Protein AF-A0A1I0XV93-F1 (afdb_monomer)

Radius of gyration: 20.62 Å; Cα contacts (8 Å, |Δi|>4): 112; chains: 1; bounding box: 61×60×38 Å

Solvent-accessible surface area (backbone atoms only — not comparable to full-atom values): 7405 Å² total; per-residue (Å²): 143,82,90,80,79,85,79,75,84,80,80,72,78,74,79,74,72,89,71,72,69,82,85,83,64,80,90,75,64,80,87,65,66,57,64,50,52,52,38,41,78,72,59,30,50,71,51,75,46,80,39,89,100,64,45,43,33,40,37,33,32,45,86,96,41,75,35,22,33,41,52,59,53,92,91,58,48,74,66,57,47,49,53,52,47,43,53,31,43,52,48,16,69,75,70,71,49,68,39,54,68,74,75,64,71,79,77,69,82,77,77,82,81,126

Foldseek 3Di:
DDDDDDDDPPPPPPPPPVPPDPPPPPPDQPPDCVLVVVCVVVQKDKDWDQDPPQGIWIWIDHDPDTQEIDGADVPRDPRNVSVVVSVSNVCCVVPVHRHYPPPPDPPPPPPPDD

Mean predicted aligned error: 14.19 Å

Nearest PDB structures (foldseek):
  2na4-assembly1_A  TM=6.474E-01  e=7.685E-01  Escherichia coli K-12
  8iym-assembly1_A  TM=3.282E-01  e=8.743E+00  Helicobacter pylori 26695
  8t9d-assembly1_V  TM=3.586E-01  e=9.337E+00  Homo sapiens

Sequence (114 aa):
MVRRRKTSPITATRPDIRHLTVNAFTAGVPTTLLGMAAFIDGGGGFSVAPVPSYGVIATAHIKDSTIAMLKQKSGETLLELLDRLEHAIIEAIATGYVVDDVNVTTTSQSTVSK

Secondary structure (DSSP, 8-state):
---PPPPP--------GGG--GGGSTTS--S-THHHHHHHHTTEEEEEEEETTTEEEEEEEETTEEEEEEEPPTT--HHHHHHHHHHHHHHHHHH---EESSS-----------

Structure (mmCIF, N/CA/C/O backbone):
data_AF-A0A1I0XV93-F1
#
_entry.id   AF-A0A1I0XV93-F1
#
loop_
_atom_site.group_PDB
_atom_site.id
_atom_site.type_symbol
_atom_site.label_atom_id
_atom_site.label_alt_id
_atom_site.label_comp_id
_atom_site.label_asym_id
_atom_site.label_entity_id
_atom_site.label_seq_id
_atom_site.pdbx_PDB_ins_code
_atom_site.Cartn_x
_atom_site.Cartn_y
_atom_site.Cartn_z
_atom_site.occupancy
_atom_site.B_iso_or_equiv
_atom_site.auth_seq_id
_atom_site.auth_comp_id
_atom_site.auth_asym_id
_atom_site.auth_atom_id
_atom_site.pdbx_PDB_model_num
ATOM 1 N N . MET A 1 1 ? -26.835 -44.137 -15.343 1.00 42.88 1 MET A N 1
ATOM 2 C CA . MET A 1 1 ? -27.656 -43.572 -14.248 1.00 42.88 1 MET A CA 1
ATOM 3 C C . MET A 1 1 ? -26.819 -42.505 -13.539 1.00 42.88 1 MET A C 1
ATOM 5 O O . MET A 1 1 ? -25.893 -42.856 -12.827 1.00 42.88 1 MET A O 1
ATOM 9 N N . VAL A 1 2 ? -27.039 -41.216 -13.829 1.00 47.28 2 VAL A N 1
ATOM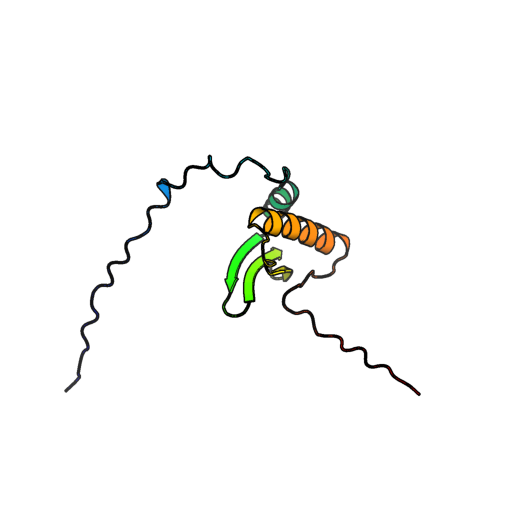 10 C CA . VAL A 1 2 ? -26.184 -40.093 -13.377 1.00 47.28 2 VAL A CA 1
ATOM 11 C C . VAL A 1 2 ? -27.047 -39.100 -12.598 1.00 47.28 2 VAL A C 1
ATOM 13 O O . VAL A 1 2 ? -28.004 -38.550 -13.139 1.00 47.28 2 VAL A O 1
ATOM 16 N N . ARG A 1 3 ? -26.740 -38.889 -11.313 1.00 47.00 3 ARG A N 1
ATOM 17 C CA . ARG A 1 3 ? -27.474 -37.970 -10.428 1.00 47.00 3 ARG A CA 1
ATOM 18 C C . ARG A 1 3 ? -26.995 -36.529 -10.655 1.00 47.00 3 ARG A C 1
ATOM 20 O O . ARG A 1 3 ? -25.968 -36.130 -10.116 1.00 47.00 3 ARG A O 1
ATOM 27 N N . ARG A 1 4 ? -27.741 -35.741 -11.437 1.00 52.75 4 ARG A N 1
ATOM 28 C CA . ARG A 1 4 ? -27.549 -34.283 -11.560 1.00 52.75 4 ARG A CA 1
ATOM 29 C C . ARG A 1 4 ? -28.178 -33.579 -10.350 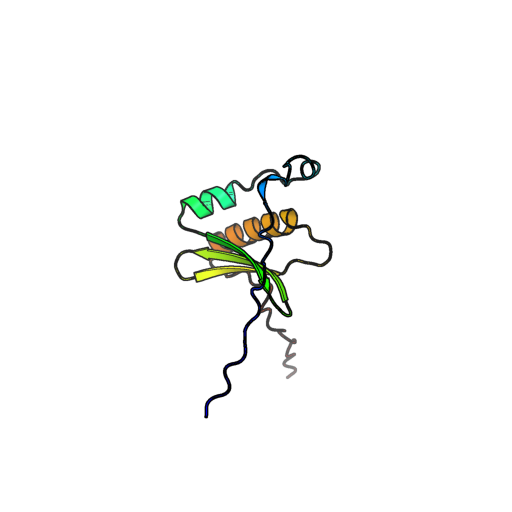1.00 52.75 4 ARG A C 1
ATOM 31 O O . ARG A 1 4 ? -29.384 -33.683 -10.143 1.00 52.75 4 ARG A O 1
ATOM 38 N N . ARG A 1 5 ? -27.374 -32.872 -9.549 1.00 54.09 5 ARG A N 1
ATOM 39 C CA . ARG A 1 5 ? -27.875 -31.954 -8.509 1.00 54.09 5 ARG A CA 1
ATOM 40 C C . ARG A 1 5 ? -28.324 -30.652 -9.181 1.00 54.09 5 ARG A C 1
ATOM 42 O O . ARG A 1 5 ? -27.587 -30.109 -9.997 1.00 54.09 5 ARG A O 1
ATOM 49 N N . LYS A 1 6 ? -29.526 -30.169 -8.850 1.00 40.38 6 LYS A N 1
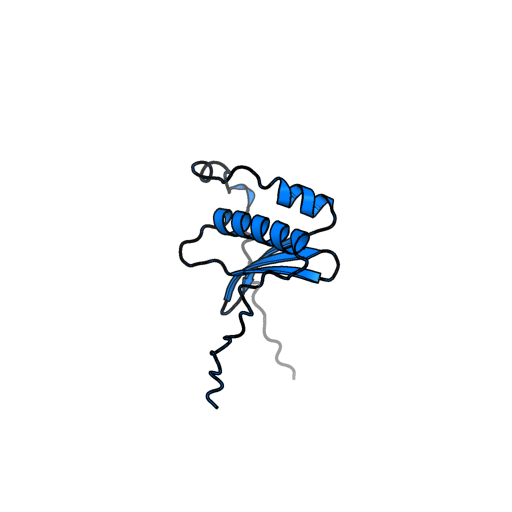ATOM 50 C CA . LYS A 1 6 ? -30.011 -28.834 -9.230 1.00 40.38 6 LYS A CA 1
ATOM 51 C C . LYS A 1 6 ? -29.274 -27.797 -8.380 1.00 40.38 6 LYS A C 1
ATOM 53 O O . LYS A 1 6 ? -29.420 -27.808 -7.162 1.00 40.38 6 LYS A O 1
ATOM 58 N N . THR A 1 7 ? -28.487 -26.931 -9.002 1.00 45.69 7 THR A N 1
ATOM 59 C CA . THR A 1 7 ? -27.989 -25.707 -8.372 1.00 45.69 7 THR A CA 1
ATOM 60 C C . THR A 1 7 ? -29.096 -24.660 -8.418 1.00 45.69 7 THR A C 1
ATOM 62 O O . THR A 1 7 ? -29.584 -24.300 -9.488 1.00 45.69 7 THR A O 1
ATOM 65 N N . SER A 1 8 ? -29.540 -24.213 -7.246 1.00 49.47 8 SER A N 1
ATOM 66 C CA . SER A 1 8 ? -30.439 -23.068 -7.105 1.00 49.47 8 SER A CA 1
ATOM 67 C C . SER A 1 8 ? -29.769 -21.818 -7.690 1.00 49.47 8 SER A C 1
ATOM 69 O O . SER A 1 8 ? -28.559 -21.657 -7.508 1.00 49.47 8 SER A O 1
ATOM 71 N N . PRO A 1 9 ? -30.506 -20.914 -8.357 1.00 45.94 9 PRO A N 1
ATOM 72 C CA . PRO A 1 9 ? -29.948 -19.631 -8.745 1.00 45.94 9 PRO A CA 1
ATOM 73 C C . PRO A 1 9 ? -29.707 -18.824 -7.466 1.00 45.94 9 PRO A C 1
ATOM 75 O O . PRO A 1 9 ? -30.647 -18.426 -6.781 1.00 45.94 9 PRO A O 1
ATOM 78 N N . ILE A 1 10 ? -28.438 -18.623 -7.113 1.00 52.47 10 ILE A N 1
ATOM 79 C CA . ILE A 1 10 ? -28.058 -17.602 -6.142 1.00 52.47 10 ILE A CA 1
ATOM 80 C C . ILE A 1 10 ? -28.340 -16.271 -6.836 1.00 52.47 10 ILE A C 1
ATOM 82 O O . ILE A 1 10 ? -27.568 -15.822 -7.682 1.00 52.47 10 ILE A O 1
ATOM 86 N N . THR A 1 11 ? -29.479 -15.666 -6.511 1.00 45.94 11 THR A N 1
ATOM 87 C CA . THR A 1 11 ? -29.732 -14.247 -6.751 1.00 45.94 11 THR A CA 1
ATOM 88 C C . THR A 1 11 ? -28.704 -13.474 -5.932 1.00 45.94 11 THR A C 1
ATOM 90 O O . THR A 1 11 ? -28.921 -13.159 -4.766 1.00 45.94 11 THR A O 1
ATOM 93 N N . ALA A 1 12 ? -27.535 -13.230 -6.519 1.00 52.12 12 ALA A N 1
ATOM 94 C CA . ALA A 1 12 ? -26.585 -12.274 -5.990 1.00 52.12 12 ALA A CA 1
ATOM 95 C C . AL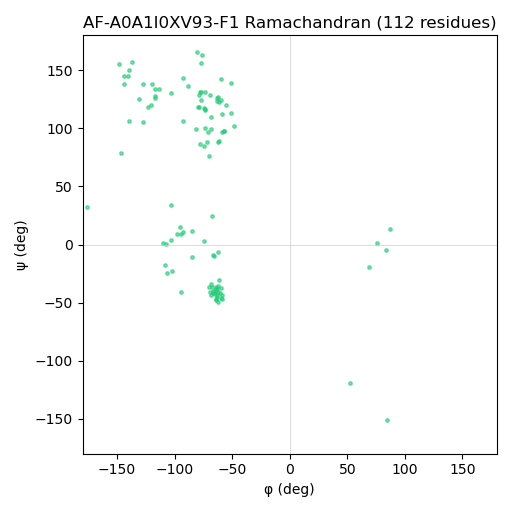A A 1 12 ? -27.185 -10.888 -6.231 1.00 52.12 12 ALA A C 1
ATOM 97 O O . ALA A 1 12 ? -27.102 -10.342 -7.331 1.00 52.12 12 ALA A O 1
ATOM 98 N N . THR A 1 13 ? -27.847 -10.342 -5.213 1.00 45.31 13 THR A N 1
ATOM 99 C CA . THR A 1 13 ? -28.201 -8.926 -5.154 1.00 45.31 13 THR A CA 1
ATOM 100 C C . THR A 1 13 ? -26.900 -8.141 -5.271 1.00 45.31 13 THR A C 1
ATOM 102 O O . THR A 1 13 ? -26.148 -8.029 -4.308 1.00 45.31 13 THR A O 1
ATOM 105 N N . ARG A 1 14 ? -26.585 -7.675 -6.482 1.00 47.94 14 ARG A N 1
ATOM 106 C CA . ARG A 1 14 ? -25.456 -6.787 -6.757 1.00 47.94 14 ARG A CA 1
ATOM 107 C C . ARG A 1 14 ? -25.680 -5.526 -5.916 1.00 47.94 14 ARG A C 1
ATOM 109 O O . ARG A 1 14 ? -26.659 -4.833 -6.190 1.00 47.94 14 ARG A O 1
ATOM 116 N N . PRO A 1 15 ? -24.860 -5.232 -4.891 1.00 54.94 15 PRO A N 1
ATOM 117 C CA . PRO A 1 15 ? -25.023 -3.993 -4.148 1.00 54.94 15 PRO A CA 1
ATOM 118 C C . PRO A 1 15 ? -24.806 -2.832 -5.122 1.00 54.94 15 PRO A C 1
ATOM 120 O O . PRO A 1 15 ? -23.785 -2.763 -5.809 1.00 54.94 15 PRO A O 1
ATOM 123 N N . ASP A 1 16 ? -25.814 -1.972 -5.240 1.00 51.28 16 ASP A N 1
ATOM 124 C CA . ASP A 1 16 ? -25.750 -0.767 -6.054 1.00 51.28 16 ASP A CA 1
ATOM 125 C C . ASP A 1 16 ? -24.869 0.260 -5.329 1.00 51.28 16 ASP A C 1
ATOM 127 O O . ASP A 1 16 ? -25.278 0.904 -4.365 1.00 51.28 16 ASP A O 1
ATOM 131 N N . ILE A 1 17 ? -23.615 0.367 -5.772 1.00 60.03 17 ILE A N 1
ATOM 132 C CA . ILE A 1 17 ? -22.571 1.231 -5.191 1.00 60.03 17 ILE A CA 1
ATOM 133 C C . ILE A 1 17 ? -22.915 2.727 -5.381 1.00 60.03 17 ILE A C 1
ATOM 135 O O . ILE A 1 17 ? -22.293 3.597 -4.777 1.00 60.03 17 ILE A O 1
ATOM 139 N N . ARG A 1 18 ? -23.948 3.058 -6.170 1.00 53.28 18 ARG A N 1
ATOM 140 C CA . ARG A 1 18 ? -24.333 4.440 -6.510 1.00 53.28 18 ARG A CA 1
ATOM 141 C C . ARG A 1 18 ? -24.841 5.282 -5.333 1.00 53.28 18 ARG A C 1
ATOM 143 O O . ARG A 1 18 ? -24.984 6.488 -5.496 1.00 53.28 18 ARG A O 1
ATOM 150 N N . HIS A 1 19 ? -25.087 4.683 -4.167 1.00 49.75 19 HIS A N 1
ATOM 151 C CA . HIS A 1 19 ? -25.600 5.377 -2.979 1.00 49.75 19 HIS A CA 1
ATOM 152 C C . HIS A 1 19 ? -24.560 5.677 -1.886 1.00 49.75 19 HIS A C 1
ATOM 154 O O . HIS A 1 19 ? -24.924 6.237 -0.852 1.00 49.75 19 HIS A O 1
ATOM 160 N N . LEU A 1 20 ? -23.275 5.369 -2.094 1.00 46.06 20 LEU A N 1
ATOM 161 C CA . LEU A 1 20 ? -22.214 5.813 -1.183 1.00 46.06 20 LEU A CA 1
ATOM 162 C C . LEU A 1 20 ? -21.958 7.309 -1.404 1.00 46.06 20 LEU A C 1
ATOM 164 O O . LEU A 1 20 ? -21.110 7.717 -2.193 1.00 46.06 20 LEU A O 1
ATOM 168 N N . THR A 1 21 ? -22.747 8.147 -0.736 1.00 41.34 21 THR A N 1
ATOM 169 C CA . THR A 1 21 ? -22.553 9.596 -0.726 1.00 41.34 21 THR A CA 1
ATOM 170 C C . THR A 1 21 ? -21.206 9.931 -0.088 1.00 41.34 21 THR A C 1
ATOM 172 O O . THR A 1 21 ? -20.945 9.544 1.049 1.00 41.34 21 THR A O 1
ATOM 175 N N . VAL A 1 22 ? -20.385 10.703 -0.800 1.00 51.53 22 VAL A N 1
ATOM 176 C CA . VAL A 1 22 ? -19.000 11.096 -0.458 1.00 51.53 22 VAL A CA 1
ATOM 177 C C . VAL A 1 22 ? -18.891 11.929 0.841 1.00 51.53 22 VAL A C 1
ATOM 179 O O . VAL A 1 22 ? -17.802 12.176 1.348 1.00 51.53 22 VAL A O 1
ATOM 182 N N . ASN A 1 23 ? -20.012 12.326 1.448 1.00 46.03 23 ASN A N 1
ATOM 183 C CA . ASN A 1 23 ? -20.058 13.426 2.416 1.00 46.03 23 ASN A CA 1
ATOM 184 C C . ASN A 1 23 ? -19.965 13.035 3.905 1.00 46.03 23 ASN A C 1
ATOM 186 O O . ASN A 1 23 ? -20.253 13.871 4.755 1.00 46.03 23 ASN A O 1
ATOM 190 N N . ALA A 1 24 ? -19.548 11.814 4.249 1.00 45.62 24 ALA A N 1
ATOM 191 C CA . ALA A 1 24 ? -19.347 11.410 5.652 1.00 45.62 24 ALA A CA 1
ATOM 192 C C . ALA A 1 24 ? -17.867 11.262 6.072 1.00 45.62 24 ALA A C 1
ATOM 194 O O . ALA A 1 24 ? -17.600 10.917 7.218 1.00 45.62 24 ALA A O 1
ATOM 195 N N . PHE A 1 25 ? -16.904 11.514 5.174 1.00 46.59 25 PHE A N 1
ATOM 196 C CA . PHE A 1 25 ? -15.485 11.173 5.384 1.00 46.59 25 PHE A CA 1
ATOM 197 C C . PHE A 1 25 ? -14.535 12.370 5.584 1.00 46.59 25 PHE A C 1
ATOM 199 O O . PHE A 1 25 ? -13.333 12.183 5.740 1.00 46.59 25 PHE A O 1
ATOM 206 N N . THR A 1 26 ? -15.035 13.605 5.589 1.00 41.75 26 THR A N 1
ATOM 207 C CA . THR A 1 26 ? -14.207 14.811 5.390 1.00 41.75 26 THR A CA 1
ATOM 208 C C . THR A 1 26 ? -13.655 15.487 6.652 1.00 41.75 26 THR A C 1
ATOM 210 O O . THR A 1 26 ? -13.115 16.582 6.550 1.00 41.75 26 THR A O 1
ATOM 213 N N . ALA A 1 27 ? -13.736 14.874 7.838 1.00 42.84 27 ALA A N 1
ATOM 214 C CA . ALA A 1 27 ? -13.296 15.521 9.087 1.00 42.84 27 ALA A CA 1
ATOM 215 C C . ALA A 1 27 ? -11.845 15.211 9.523 1.00 42.84 27 ALA A C 1
ATOM 217 O O . ALA A 1 27 ? -11.450 15.589 10.622 1.00 42.84 27 ALA A O 1
ATOM 218 N N . GLY A 1 28 ? -11.038 14.550 8.685 1.00 49.69 28 GLY A N 1
ATOM 219 C CA . GLY A 1 28 ? -9.649 14.218 9.032 1.00 49.69 28 GLY A CA 1
ATOM 220 C C . GLY A 1 28 ? -8.860 13.541 7.915 1.00 49.69 28 GLY A C 1
ATOM 221 O O . GLY A 1 28 ? -8.047 12.670 8.197 1.00 49.69 28 GLY A O 1
ATOM 222 N N . VAL A 1 29 ? -9.137 13.873 6.650 1.00 48.78 29 VAL A N 1
ATOM 223 C CA . VAL A 1 29 ? -8.425 13.268 5.513 1.00 48.78 29 VAL A CA 1
ATOM 224 C C . VAL A 1 29 ? -7.009 13.857 5.453 1.00 48.78 29 VAL A C 1
ATOM 226 O O . VAL A 1 29 ? -6.901 15.066 5.228 1.00 48.78 29 VAL A O 1
ATOM 229 N N . PRO A 1 30 ? -5.933 13.067 5.642 1.00 50.53 30 PRO A N 1
ATOM 230 C CA . PRO A 1 30 ? -4.580 13.545 5.383 1.00 50.53 30 PRO A CA 1
ATOM 231 C C . PRO A 1 30 ? -4.475 13.961 3.911 1.00 50.53 30 PRO A C 1
ATOM 233 O O . PRO A 1 30 ? -4.859 13.237 2.993 1.00 50.53 30 PRO A O 1
ATOM 236 N N . THR A 1 31 ? -4.068 15.208 3.697 1.00 55.72 31 THR A N 1
ATOM 237 C CA . THR A 1 31 ? -4.399 15.979 2.493 1.00 55.72 31 THR A CA 1
ATOM 238 C C . THR A 1 31 ? -3.512 15.777 1.273 1.00 55.72 31 THR A C 1
ATOM 240 O O . THR A 1 31 ? -3.678 16.537 0.325 1.00 55.72 31 THR A O 1
ATOM 243 N N . THR A 1 32 ? -2.616 14.797 1.187 1.00 61.12 32 THR A N 1
ATOM 244 C CA . THR A 1 32 ? -1.817 14.671 -0.045 1.00 61.12 32 THR A CA 1
ATOM 245 C C . THR A 1 32 ? -1.476 13.239 -0.416 1.00 61.12 32 THR A C 1
ATOM 247 O O . THR A 1 32 ? -0.316 12.879 -0.341 1.00 61.12 32 THR A O 1
ATOM 250 N N . LEU A 1 33 ? -2.432 12.516 -1.014 1.00 67.81 33 LEU A N 1
ATOM 251 C CA . LEU A 1 33 ? -2.164 11.342 -1.873 1.00 67.81 33 LEU A CA 1
ATOM 252 C C . LEU A 1 33 ? -1.455 11.727 -3.198 1.00 67.81 33 LEU A C 1
ATOM 254 O O . LEU A 1 33 ? -1.621 11.069 -4.228 1.00 67.81 33 LEU A O 1
ATOM 258 N N . LEU A 1 34 ? -0.734 12.854 -3.219 1.00 73.44 34 LEU A N 1
ATOM 259 C CA . LEU A 1 34 ? -0.048 13.379 -4.401 1.00 73.44 34 LEU A CA 1
ATOM 260 C C . LEU A 1 34 ? 1.111 12.466 -4.805 1.00 73.44 34 LEU A C 1
ATOM 262 O O . LEU A 1 34 ? 1.345 12.273 -5.997 1.00 73.44 34 LEU A O 1
ATOM 266 N N . GLY A 1 35 ? 1.809 11.884 -3.827 1.00 76.25 35 GLY A N 1
ATOM 267 C CA . GLY A 1 35 ? 2.854 10.897 -4.063 1.00 76.25 35 GLY A CA 1
ATOM 268 C C . GLY A 1 35 ? 2.277 9.607 -4.635 1.00 76.25 35 GLY A C 1
ATOM 269 O O . GLY A 1 35 ? 2.830 9.071 -5.590 1.00 76.25 35 GLY A O 1
ATOM 270 N N . MET A 1 36 ? 1.120 9.155 -4.145 1.00 83.56 36 MET A N 1
ATOM 271 C CA . MET A 1 36 ? 0.416 8.001 -4.719 1.00 83.56 36 MET A CA 1
ATOM 272 C C . MET A 1 36 ? -0.080 8.249 -6.150 1.00 83.56 36 MET A C 1
ATOM 274 O O . MET A 1 36 ? 0.030 7.355 -6.988 1.00 83.56 36 MET A O 1
ATOM 278 N N . ALA A 1 37 ? -0.588 9.446 -6.458 1.00 85.19 37 ALA A N 1
ATOM 279 C CA . ALA A 1 37 ? -0.967 9.811 -7.824 1.00 85.19 37 ALA A CA 1
ATOM 280 C C . ALA A 1 37 ? 0.249 9.789 -8.767 1.00 85.19 37 ALA A C 1
ATOM 282 O O . ALA A 1 37 ? 0.220 9.113 -9.793 1.00 85.19 37 ALA A O 1
ATOM 283 N N . ALA A 1 38 ? 1.353 10.430 -8.367 1.00 83.44 38 ALA A N 1
ATOM 284 C CA . ALA A 1 38 ? 2.595 10.425 -9.137 1.00 83.44 38 ALA A CA 1
ATOM 285 C C . ALA A 1 38 ? 3.187 9.012 -9.292 1.00 83.44 38 ALA A C 1
ATOM 287 O O . ALA A 1 38 ? 3.742 8.675 -10.336 1.00 83.44 38 ALA A O 1
ATOM 288 N N . PHE A 1 39 ? 3.049 8.168 -8.268 1.00 86.81 39 PHE A N 1
ATOM 289 C CA . PHE A 1 39 ? 3.458 6.768 -8.311 1.00 86.81 39 PHE A CA 1
ATOM 290 C C . PHE A 1 39 ? 2.669 5.972 -9.357 1.00 86.81 39 PHE A C 1
ATOM 292 O O . PHE A 1 39 ? 3.270 5.214 -10.119 1.00 86.81 39 PHE A O 1
ATOM 299 N N . ILE A 1 40 ? 1.348 6.173 -9.437 1.00 89.75 40 ILE A N 1
ATOM 300 C CA . ILE A 1 40 ? 0.506 5.550 -10.468 1.00 89.75 40 ILE A CA 1
ATOM 301 C C . ILE A 1 40 ? 0.902 6.042 -11.864 1.00 89.75 40 ILE A C 1
ATOM 303 O O . ILE A 1 40 ? 1.110 5.226 -12.763 1.00 89.75 40 ILE A O 1
ATOM 307 N N . ASP A 1 41 ? 1.075 7.353 -12.037 1.00 88.94 41 ASP A N 1
ATOM 308 C CA . ASP A 1 41 ? 1.498 7.944 -13.314 1.00 88.94 41 ASP A CA 1
ATOM 309 C C . ASP A 1 41 ? 2.884 7.436 -13.756 1.00 88.94 41 ASP A C 1
ATOM 311 O O . ASP A 1 41 ? 3.154 7.284 -14.948 1.00 88.94 41 ASP A O 1
ATOM 315 N N . GLY A 1 42 ? 3.753 7.105 -12.796 1.00 85.75 42 GLY A N 1
ATOM 316 C CA . GLY A 1 42 ? 5.061 6.481 -13.013 1.00 85.75 42 GLY A CA 1
ATOM 317 C C . GLY A 1 42 ? 5.023 4.989 -13.375 1.00 85.75 42 GLY A C 1
ATOM 318 O O . GLY A 1 42 ? 6.083 4.374 -13.515 1.00 85.75 42 GLY A O 1
ATOM 319 N N . GLY A 1 43 ? 3.837 4.390 -13.527 1.00 89.00 43 GLY A N 1
ATOM 320 C CA . GLY A 1 43 ? 3.656 2.967 -13.836 1.00 89.00 43 GLY A CA 1
ATOM 321 C C . GLY A 1 43 ? 3.626 2.051 -12.608 1.00 89.00 43 GLY A C 1
ATOM 322 O O . GLY A 1 43 ? 3.764 0.832 -12.745 1.00 89.00 43 GLY A O 1
ATOM 323 N N . GLY A 1 44 ? 3.480 2.625 -11.415 1.00 92.19 44 GLY A N 1
ATOM 324 C CA . GLY A 1 44 ? 3.184 1.899 -10.189 1.00 92.19 44 GLY A CA 1
ATOM 325 C C . GLY A 1 44 ? 1.698 1.560 -10.059 1.00 92.19 44 GLY A C 1
ATOM 326 O O . GLY A 1 44 ? 0.835 2.095 -10.752 1.00 92.19 44 GLY A O 1
ATOM 327 N N . GLY A 1 45 ? 1.386 0.661 -9.138 1.00 93.88 45 GLY A N 1
ATOM 328 C CA . GLY A 1 45 ? 0.021 0.302 -8.789 1.00 93.88 45 GLY A CA 1
ATOM 329 C C . GLY A 1 45 ? -0.079 -0.079 -7.324 1.00 93.88 45 GLY A C 1
ATOM 330 O O . GLY A 1 45 ? 0.896 -0.502 -6.701 1.00 93.88 45 GLY A O 1
ATOM 331 N N . PHE A 1 46 ? -1.268 0.063 -6.751 1.00 94.56 46 PHE A N 1
ATOM 332 C CA . PHE A 1 46 ? -1.529 -0.411 -5.401 1.00 94.56 46 PHE A CA 1
ATOM 333 C C . PHE A 1 46 ? -2.884 -1.102 -5.310 1.00 94.56 46 PHE A C 1
ATOM 335 O O . PHE A 1 46 ? -3.778 -0.875 -6.126 1.00 94.56 46 PHE A O 1
ATOM 342 N N . SER A 1 47 ? -3.037 -1.968 -4.316 1.00 94.75 47 SER A N 1
ATOM 343 C CA . SER A 1 47 ? -4.307 -2.618 -4.020 1.00 94.75 47 SER A CA 1
ATOM 344 C C . SER A 1 47 ? -4.519 -2.722 -2.519 1.00 94.75 47 SER A C 1
ATOM 346 O O . SER A 1 47 ? -3.570 -2.911 -1.759 1.00 94.75 47 SER A O 1
ATOM 348 N N . VAL A 1 48 ? -5.776 -2.594 -2.097 1.00 95.62 48 VAL A N 1
ATOM 349 C CA . VAL A 1 48 ? -6.194 -2.831 -0.716 1.00 95.62 48 VAL A CA 1
ATOM 350 C C . VAL A 1 48 ? -7.231 -3.937 -0.730 1.00 95.62 48 VAL A C 1
ATOM 352 O O . VAL A 1 48 ? -8.272 -3.804 -1.376 1.00 95.62 48 VAL A O 1
ATOM 355 N N . ALA A 1 49 ? -6.946 -5.037 -0.042 1.00 94.12 49 ALA A N 1
ATOM 356 C CA . ALA A 1 49 ? -7.820 -6.198 -0.031 1.00 94.12 49 ALA A CA 1
ATOM 357 C C . ALA A 1 49 ? -7.834 -6.884 1.342 1.00 94.12 49 ALA A C 1
ATOM 359 O O . ALA A 1 49 ? -6.806 -6.938 2.021 1.00 94.12 49 ALA A O 1
ATOM 360 N N . PRO A 1 50 ? -8.981 -7.445 1.764 1.00 93.81 50 PRO A N 1
ATOM 361 C CA . PRO A 1 50 ? -9.012 -8.369 2.885 1.00 93.81 50 PRO A CA 1
ATOM 362 C C . PRO A 1 50 ? -8.317 -9.679 2.496 1.00 93.81 50 PRO A C 1
ATOM 364 O O . PRO A 1 50 ? -8.651 -10.303 1.490 1.00 93.81 50 PRO A O 1
ATOM 367 N N . VAL A 1 51 ? -7.377 -10.117 3.326 1.00 91.81 51 VAL A N 1
ATOM 368 C CA . VAL A 1 51 ? -6.640 -11.371 3.185 1.00 91.81 51 VAL A CA 1
ATOM 369 C C . VAL A 1 51 ? -6.964 -12.270 4.383 1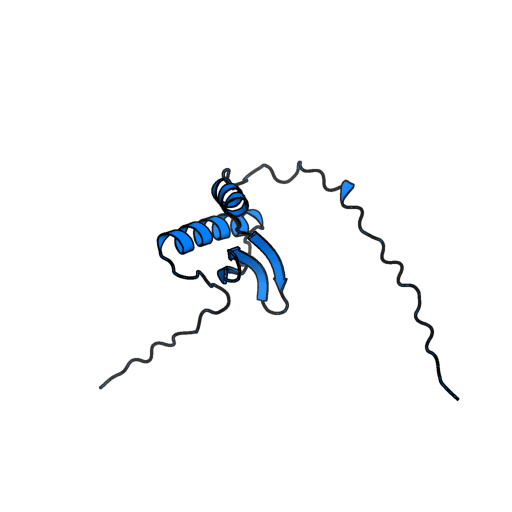.00 91.81 51 VAL A C 1
ATOM 371 O O . VAL A 1 51 ? -6.822 -11.837 5.535 1.00 91.81 51 VAL A O 1
ATOM 374 N N . PRO A 1 52 ? -7.409 -13.522 4.154 1.00 89.00 52 PRO A N 1
ATOM 375 C CA . PRO A 1 52 ? -7.674 -14.471 5.232 1.00 89.00 52 PRO A CA 1
ATOM 376 C C . PRO A 1 52 ? -6.483 -14.582 6.190 1.00 89.00 52 PRO A C 1
ATOM 378 O O . PRO A 1 52 ? -5.339 -14.597 5.749 1.00 89.00 52 PRO A O 1
ATOM 381 N N . SER A 1 53 ? -6.750 -14.645 7.496 1.00 84.88 53 SER A N 1
ATOM 382 C CA . SER A 1 53 ? -5.745 -14.715 8.579 1.00 84.88 53 SER A CA 1
ATOM 383 C C . SER A 1 53 ? -4.902 -13.453 8.818 1.00 84.88 53 SER A C 1
ATOM 385 O O . SER A 1 53 ? -4.372 -13.288 9.916 1.00 84.88 53 SER A O 1
ATOM 387 N N . TYR A 1 54 ? -4.814 -12.534 7.855 1.00 81.19 54 TYR A N 1
ATOM 388 C CA . TYR A 1 54 ? -3.995 -11.322 7.973 1.00 81.19 54 TYR A CA 1
ATOM 389 C C . TYR A 1 54 ? -4.809 -10.037 8.141 1.00 81.19 54 TYR A C 1
ATOM 391 O O . TYR A 1 54 ? -4.265 -9.056 8.639 1.00 81.19 54 TYR A O 1
ATOM 399 N N . GLY A 1 55 ? -6.104 -10.045 7.821 1.00 88.81 55 GLY A N 1
ATOM 400 C CA . GLY A 1 55 ? -6.943 -8.846 7.867 1.00 88.81 55 GLY A CA 1
ATOM 401 C C . GLY A 1 55 ? -6.823 -8.042 6.575 1.00 88.81 55 GLY A C 1
ATOM 402 O O . GLY A 1 55 ? -6.603 -8.615 5.514 1.00 88.81 55 GLY A O 1
ATOM 403 N N . VAL A 1 56 ? -7.002 -6.724 6.632 1.00 94.00 56 VAL A N 1
ATOM 404 C CA . VAL A 1 56 ? -6.843 -5.871 5.446 1.00 94.00 56 VAL A CA 1
ATOM 405 C C . VAL A 1 56 ? -5.360 -5.635 5.189 1.00 94.00 56 VAL A C 1
ATOM 407 O O . VAL A 1 56 ? -4.626 -5.238 6.093 1.00 94.00 56 VAL A O 1
ATOM 410 N N . ILE A 1 57 ? -4.931 -5.879 3.954 1.00 95.75 57 ILE A N 1
ATOM 411 C CA . ILE A 1 57 ? -3.567 -5.633 3.495 1.00 95.75 57 ILE A CA 1
ATOM 412 C C . ILE A 1 57 ? -3.610 -4.586 2.388 1.00 95.75 57 ILE A C 1
ATOM 414 O O . ILE A 1 57 ? -4.425 -4.676 1.468 1.00 95.75 57 ILE A O 1
ATOM 418 N N . ALA A 1 58 ? -2.713 -3.612 2.481 1.00 96.25 58 ALA A N 1
ATOM 419 C CA . ALA A 1 58 ? -2.397 -2.676 1.421 1.00 96.25 58 ALA A CA 1
ATOM 420 C C . ALA A 1 58 ? -1.066 -3.079 0.777 1.00 96.25 58 ALA A C 1
ATOM 422 O O . ALA A 1 58 ? -0.083 -3.333 1.469 1.00 96.25 58 ALA A O 1
ATOM 423 N N . THR A 1 59 ? -1.033 -3.161 -0.547 1.00 95.69 59 THR A N 1
ATOM 424 C CA . THR A 1 59 ? 0.155 -3.551 -1.313 1.00 95.69 59 THR A CA 1
ATOM 425 C C . THR A 1 59 ? 0.446 -2.514 -2.378 1.00 95.69 59 THR A C 1
ATOM 427 O O . THR A 1 59 ? -0.477 -2.065 -3.052 1.00 95.69 59 THR A O 1
ATOM 430 N N . ALA A 1 60 ? 1.716 -2.166 -2.560 1.00 95.25 60 ALA A N 1
ATOM 431 C CA . ALA A 1 60 ? 2.196 -1.346 -3.662 1.00 95.25 60 ALA A CA 1
ATOM 432 C C . ALA A 1 60 ? 3.220 -2.125 -4.486 1.00 95.25 60 ALA A C 1
ATOM 434 O O . ALA A 1 60 ? 4.079 -2.827 -3.945 1.00 95.25 60 ALA A O 1
ATOM 435 N N . HIS A 1 61 ? 3.124 -2.001 -5.802 1.00 94.75 61 HIS A N 1
ATOM 436 C CA . HIS A 1 61 ? 3.964 -2.708 -6.753 1.00 94.75 61 HIS A CA 1
ATOM 437 C C . HIS A 1 61 ? 4.373 -1.797 -7.904 1.00 94.75 61 HIS A C 1
ATOM 439 O O . HIS A 1 61 ? 3.639 -0.895 -8.301 1.00 94.75 61 HIS A O 1
ATOM 445 N N . ILE A 1 62 ? 5.550 -2.059 -8.457 1.00 90.56 62 ILE A N 1
ATOM 446 C CA . ILE A 1 62 ? 6.031 -1.440 -9.687 1.00 90.56 62 ILE A CA 1
ATOM 447 C C . ILE A 1 62 ? 6.545 -2.546 -10.602 1.00 90.56 62 ILE A C 1
ATOM 449 O O . ILE A 1 62 ? 7.383 -3.357 -10.201 1.00 90.56 62 ILE A O 1
ATOM 453 N N . LYS A 1 63 ? 6.024 -2.598 -11.835 1.00 86.62 63 LYS A N 1
ATOM 454 C CA . LYS A 1 63 ? 6.264 -3.717 -12.763 1.00 86.62 63 LYS A CA 1
ATOM 455 C C . LYS A 1 63 ? 5.926 -5.059 -12.086 1.00 86.62 63 LYS A C 1
ATOM 457 O O . LYS A 1 63 ? 4.795 -5.237 -11.646 1.00 86.62 63 LYS A O 1
ATOM 462 N N . ASP A 1 64 ? 6.906 -5.952 -11.957 1.00 86.88 64 ASP A N 1
ATOM 463 C CA . ASP A 1 64 ? 6.758 -7.295 -11.386 1.00 86.88 64 ASP A CA 1
ATOM 464 C C . ASP A 1 64 ? 7.192 -7.384 -9.908 1.00 86.88 64 ASP A C 1
ATOM 466 O O . ASP A 1 64 ? 7.279 -8.479 -9.352 1.00 86.88 64 ASP A O 1
ATOM 470 N N . SER A 1 65 ? 7.474 -6.246 -9.260 1.00 88.00 65 SER A N 1
ATOM 471 C CA . SER A 1 65 ? 8.015 -6.198 -7.897 1.00 88.00 65 SER A CA 1
ATOM 472 C C . SER A 1 65 ? 7.059 -5.519 -6.920 1.00 88.00 65 SER A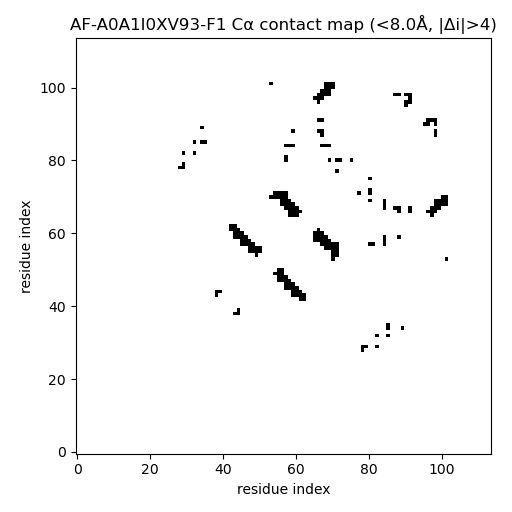 C 1
ATOM 474 O O . SER A 1 65 ? 6.657 -4.373 -7.123 1.00 88.00 65 SER A O 1
ATOM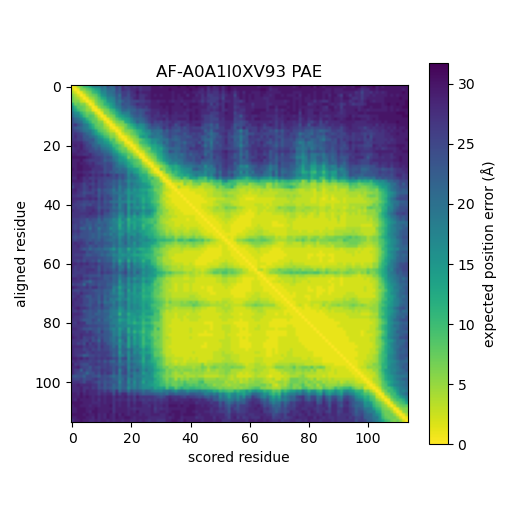 476 N N . THR A 1 66 ? 6.753 -6.190 -5.808 1.00 93.25 66 THR A N 1
ATOM 477 C CA . THR A 1 66 ? 6.113 -5.571 -4.638 1.00 93.25 66 THR A CA 1
ATOM 478 C C . THR A 1 66 ? 7.151 -4.767 -3.861 1.00 93.25 66 THR A C 1
ATOM 480 O O . THR A 1 66 ? 8.184 -5.307 -3.475 1.00 93.25 66 THR A O 1
ATOM 483 N N . ILE A 1 67 ? 6.877 -3.483 -3.637 1.00 92.94 67 ILE A N 1
ATOM 484 C CA . ILE A 1 67 ? 7.791 -2.561 -2.942 1.00 92.94 67 ILE A CA 1
ATOM 485 C C . ILE A 1 67 ? 7.321 -2.224 -1.527 1.00 92.94 67 ILE A C 1
ATOM 487 O O . ILE A 1 67 ? 8.138 -1.903 -0.669 1.00 92.94 67 ILE A O 1
ATOM 491 N N . ALA A 1 68 ? 6.016 -2.338 -1.272 1.00 94.44 68 ALA A N 1
ATOM 492 C CA . ALA A 1 68 ? 5.450 -2.175 0.056 1.00 94.44 68 ALA A CA 1
ATOM 493 C C . ALA A 1 68 ? 4.284 -3.145 0.268 1.00 94.44 68 ALA A C 1
ATOM 495 O O . ALA A 1 68 ? 3.438 -3.320 -0.614 1.00 94.44 68 ALA A O 1
ATOM 496 N N . MET A 1 69 ? 4.225 -3.754 1.447 1.00 95.62 69 MET A N 1
ATOM 497 C CA . MET A 1 69 ? 3.136 -4.615 1.886 1.00 95.62 69 MET A CA 1
ATOM 498 C C . MET A 1 69 ? 2.836 -4.329 3.356 1.00 95.62 69 MET A C 1
ATOM 500 O O . MET A 1 69 ? 3.590 -4.702 4.250 1.00 95.62 69 MET A O 1
ATOM 504 N N . LEU A 1 70 ? 1.720 -3.646 3.601 1.00 95.31 70 LEU A N 1
ATOM 505 C CA . LEU A 1 70 ? 1.317 -3.190 4.924 1.00 95.31 70 LEU A CA 1
ATOM 506 C C . LEU A 1 70 ? 0.055 -3.903 5.385 1.00 95.31 70 LEU A C 1
ATOM 508 O O . LEU A 1 70 ? -0.940 -3.975 4.664 1.00 95.31 70 LEU A O 1
ATOM 512 N N . LYS A 1 71 ? 0.066 -4.368 6.631 1.00 95.19 71 LYS A N 1
ATOM 513 C CA . LYS A 1 71 ? -1.133 -4.851 7.315 1.00 95.19 71 LYS A CA 1
ATOM 514 C C . LYS A 1 71 ? -1.832 -3.691 8.022 1.00 95.19 71 LYS A C 1
ATOM 516 O O . LYS A 1 71 ? -1.170 -2.902 8.700 1.00 95.19 71 LYS A O 1
ATOM 521 N N . GLN A 1 72 ? -3.160 -3.624 7.920 1.00 94.75 72 GLN A N 1
ATOM 522 C CA . GLN A 1 72 ? -3.968 -2.682 8.692 1.00 94.75 72 GLN A CA 1
ATOM 523 C C . GLN A 1 72 ? -3.834 -2.972 10.192 1.00 94.75 72 GLN A C 1
ATOM 525 O O . GLN A 1 72 ? -4.055 -4.100 10.650 1.00 94.75 72 GLN A O 1
ATOM 530 N N . LYS A 1 73 ? -3.470 -1.953 10.966 1.00 92.62 73 LYS A N 1
ATOM 531 C CA . LYS A 1 73 ? -3.361 -2.021 12.425 1.00 92.62 73 LYS A CA 1
ATOM 532 C C . LYS A 1 73 ? -4.747 -1.957 13.070 1.00 92.62 73 LYS A C 1
ATOM 534 O O . LYS A 1 73 ? -5.708 -1.439 12.507 1.00 92.62 73 LYS A O 1
ATOM 539 N N . SER A 1 74 ? -4.863 -2.490 14.286 1.00 89.31 74 SER A N 1
ATOM 540 C CA . SER A 1 74 ? -6.121 -2.427 15.039 1.00 89.31 74 SER A CA 1
ATOM 541 C C . SER A 1 74 ? -6.488 -0.972 15.339 1.00 89.31 74 SER A C 1
ATOM 543 O O . SER A 1 74 ? -5.702 -0.268 15.9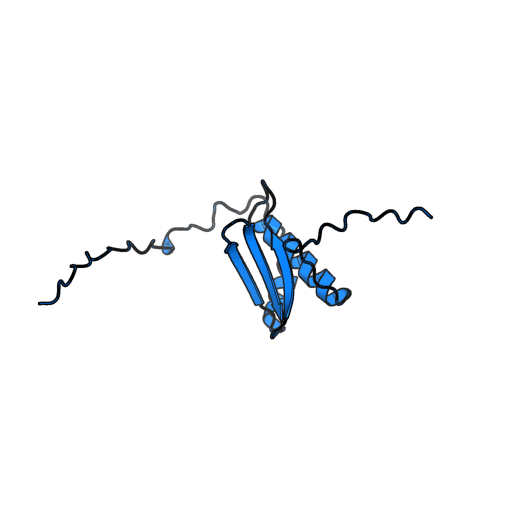66 1.00 89.31 74 SER A O 1
ATOM 545 N N . GLY A 1 75 ? -7.681 -0.545 14.922 1.00 89.81 75 GLY A N 1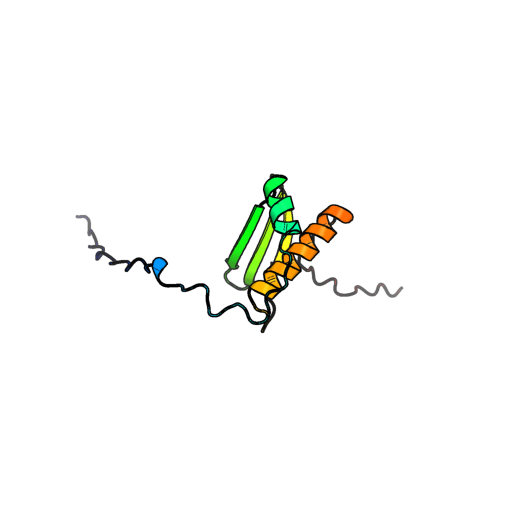
ATOM 546 C CA . GLY A 1 75 ? -8.157 0.833 15.084 1.00 89.81 75 GLY A CA 1
ATOM 547 C C . GLY A 1 75 ? -7.682 1.809 14.002 1.00 89.81 75 GLY A C 1
ATOM 548 O O . GLY A 1 75 ? -8.145 2.942 13.999 1.00 89.81 75 GLY A O 1
ATOM 549 N N . GLU A 1 76 ? -6.822 1.371 13.077 1.00 89.94 76 GLU A N 1
ATOM 550 C CA . GLU A 1 76 ? -6.384 2.173 11.932 1.00 89.94 76 GLU A CA 1
ATOM 551 C C . GLU A 1 76 ? -7.515 2.280 10.904 1.00 89.94 76 GLU A C 1
ATOM 553 O O . GLU A 1 76 ? -8.124 1.280 10.515 1.00 89.94 76 GLU A O 1
ATOM 558 N N . THR A 1 77 ? -7.803 3.488 10.442 1.00 91.25 77 THR A N 1
ATOM 559 C CA . THR A 1 77 ? -8.744 3.744 9.351 1.00 91.25 77 THR A CA 1
ATOM 560 C C . THR A 1 77 ? -8.126 3.393 7.997 1.00 91.25 77 THR A C 1
ATOM 562 O O . THR A 1 77 ? -6.911 3.292 7.844 1.00 91.25 77 THR A O 1
ATOM 565 N N . LEU A 1 78 ? -8.958 3.235 6.962 1.00 90.38 78 LEU A N 1
ATOM 566 C CA . LEU A 1 78 ? -8.448 3.017 5.604 1.00 90.38 78 LEU A CA 1
ATOM 567 C C . LEU A 1 78 ? -7.564 4.184 5.130 1.00 90.38 78 LEU A C 1
ATOM 569 O O . LEU A 1 78 ? -6.571 3.949 4.455 1.00 90.38 78 LEU A O 1
ATOM 573 N N . LEU A 1 79 ? -7.907 5.425 5.486 1.00 90.25 79 LEU A N 1
ATOM 574 C CA . LEU A 1 79 ? -7.121 6.598 5.098 1.00 90.25 79 LEU A CA 1
ATOM 575 C C . LEU A 1 79 ? -5.746 6.611 5.769 1.00 90.25 79 LEU A C 1
ATOM 577 O O . LEU A 1 79 ? -4.761 6.885 5.097 1.00 90.25 79 LEU A O 1
ATOM 581 N N . GLU A 1 80 ? -5.667 6.253 7.051 1.00 90.94 80 GLU A N 1
ATOM 582 C CA . GLU A 1 80 ? -4.387 6.117 7.761 1.00 90.94 80 GLU A CA 1
ATOM 583 C C . GLU A 1 80 ? -3.529 4.989 7.169 1.00 90.94 80 GLU A C 1
ATOM 585 O O . GLU A 1 80 ? -2.323 5.155 7.003 1.00 90.94 80 GLU A O 1
ATOM 590 N N . LEU A 1 81 ? -4.144 3.870 6.765 1.00 92.94 81 LEU A N 1
ATOM 591 C CA . LEU A 1 81 ? -3.439 2.800 6.055 1.00 92.94 81 LEU A CA 1
ATOM 592 C C . LEU A 1 81 ? -2.879 3.275 4.704 1.00 92.94 81 LEU A C 1
ATOM 594 O O . LEU A 1 81 ? -1.767 2.893 4.343 1.00 92.94 81 LEU A O 1
ATOM 598 N N . LEU A 1 82 ? -3.635 4.082 3.952 1.00 92.50 82 LEU A N 1
ATOM 599 C CA . LEU A 1 82 ? -3.193 4.630 2.665 1.00 92.50 82 LEU A CA 1
ATOM 600 C C . LEU A 1 82 ? -2.077 5.668 2.832 1.00 92.50 82 LEU A C 1
ATOM 602 O O . LEU A 1 82 ? -1.105 5.619 2.087 1.00 92.50 82 LEU A O 1
ATOM 606 N N . ASP A 1 83 ? -2.167 6.540 3.835 1.00 91.81 83 ASP A N 1
ATOM 607 C CA . ASP A 1 83 ? -1.105 7.493 4.183 1.00 91.81 83 ASP A CA 1
ATOM 608 C C . ASP A 1 83 ? 0.195 6.763 4.565 1.00 91.81 83 ASP A C 1
ATOM 610 O O . ASP A 1 83 ? 1.293 7.086 4.110 1.00 91.81 83 ASP A O 1
ATOM 614 N N . ARG A 1 84 ? 0.080 5.678 5.336 1.00 93.31 84 ARG A N 1
ATOM 615 C CA . ARG A 1 84 ? 1.226 4.839 5.695 1.00 93.31 84 ARG A CA 1
ATOM 616 C C . ARG A 1 84 ? 1.787 4.071 4.497 1.00 93.31 84 ARG A C 1
ATOM 618 O O . ARG A 1 84 ? 3.000 3.884 4.415 1.00 93.31 84 ARG A O 1
ATOM 625 N N . LEU A 1 85 ? 0.931 3.654 3.562 1.00 94.25 85 LEU A N 1
ATOM 626 C CA . LEU A 1 85 ? 1.355 3.048 2.300 1.00 94.25 85 LEU A CA 1
ATOM 627 C C . LEU A 1 85 ? 2.129 4.048 1.437 1.00 94.25 85 LEU A C 1
ATOM 629 O O . LEU A 1 85 ? 3.159 3.681 0.882 1.00 94.25 85 LEU A O 1
ATOM 633 N N . GLU A 1 86 ? 1.673 5.295 1.344 1.00 92.44 86 GLU A N 1
ATOM 634 C CA . GLU A 1 86 ? 2.377 6.354 0.621 1.00 92.44 86 GLU A CA 1
ATOM 635 C C . GLU A 1 86 ? 3.779 6.586 1.191 1.00 92.44 86 GLU A C 1
ATOM 637 O O . GLU A 1 86 ? 4.759 6.565 0.444 1.00 92.44 86 GLU A O 1
ATOM 642 N N . HIS A 1 87 ? 3.902 6.693 2.517 1.00 91.50 87 HIS A N 1
ATOM 643 C CA . HIS A 1 87 ? 5.202 6.781 3.181 1.00 91.50 87 HIS A CA 1
ATOM 644 C C . HIS A 1 87 ? 6.092 5.563 2.894 1.00 91.50 87 HIS A C 1
ATOM 646 O O . HIS A 1 87 ? 7.265 5.732 2.564 1.00 91.50 87 HIS A O 1
ATOM 652 N N . ALA A 1 88 ? 5.537 4.349 2.944 1.00 92.31 88 ALA A N 1
ATOM 653 C CA . ALA A 1 88 ? 6.273 3.125 2.638 1.00 92.31 88 ALA A CA 1
ATOM 654 C C . ALA A 1 88 ? 6.755 3.070 1.176 1.00 92.31 88 ALA A C 1
ATOM 656 O O . ALA A 1 88 ? 7.858 2.602 0.910 1.00 92.31 88 ALA A O 1
ATOM 657 N N . ILE A 1 89 ? 5.966 3.580 0.223 1.00 90.25 89 ILE A N 1
ATOM 658 C CA . ILE A 1 89 ? 6.372 3.711 -1.184 1.00 90.25 89 ILE A CA 1
ATOM 659 C C . ILE A 1 89 ? 7.540 4.695 -1.311 1.00 90.25 89 ILE A C 1
ATOM 661 O O . ILE A 1 89 ? 8.531 4.383 -1.971 1.00 90.25 89 ILE A O 1
ATOM 665 N N . ILE A 1 90 ? 7.440 5.870 -0.680 1.00 89.50 90 ILE A N 1
ATOM 666 C CA . ILE A 1 90 ? 8.494 6.895 -0.710 1.00 89.50 90 ILE A CA 1
ATOM 667 C C . ILE A 1 90 ? 9.795 6.333 -0.127 1.00 89.50 90 ILE A C 1
ATOM 669 O O . ILE A 1 90 ? 10.856 6.487 -0.732 1.00 89.50 90 ILE A O 1
ATOM 673 N N . GLU A 1 91 ? 9.716 5.642 1.009 1.00 87.56 91 GLU A N 1
ATOM 674 C CA . GLU A 1 91 ? 10.862 4.995 1.647 1.00 87.56 91 GLU A CA 1
ATOM 675 C C . GLU A 1 91 ? 11.463 3.897 0.763 1.00 87.56 91 GLU A C 1
ATOM 677 O O . GLU A 1 91 ? 12.681 3.868 0.568 1.00 87.56 91 GLU A O 1
ATOM 682 N N . ALA A 1 92 ? 10.633 3.036 0.171 1.00 88.62 92 ALA A N 1
ATOM 683 C CA . ALA A 1 92 ? 11.103 1.969 -0.704 1.00 88.62 92 ALA A CA 1
ATOM 684 C C . ALA A 1 92 ? 11.804 2.509 -1.958 1.00 88.62 92 ALA A C 1
ATOM 686 O O . ALA A 1 92 ? 12.829 1.973 -2.378 1.00 88.62 92 ALA A O 1
ATOM 687 N N . ILE A 1 93 ? 11.306 3.608 -2.531 1.00 86.19 93 ILE A N 1
ATOM 688 C CA . ILE A 1 93 ? 11.947 4.288 -3.664 1.00 86.19 93 ILE A CA 1
ATOM 689 C C . ILE A 1 93 ? 13.263 4.948 -3.234 1.00 86.19 93 ILE A C 1
ATOM 691 O O . ILE A 1 93 ? 14.258 4.850 -3.951 1.00 86.19 93 ILE A O 1
ATOM 695 N N . ALA A 1 94 ? 13.285 5.616 -2.078 1.00 86.19 94 ALA A N 1
ATOM 696 C CA . ALA A 1 94 ? 14.458 6.343 -1.597 1.00 86.19 94 ALA A CA 1
ATOM 697 C C . ALA A 1 94 ? 15.603 5.412 -1.169 1.00 86.19 94 ALA A C 1
ATOM 699 O O . ALA A 1 94 ? 16.774 5.736 -1.369 1.00 86.19 94 ALA A O 1
ATOM 700 N N . THR A 1 95 ? 15.274 4.271 -0.566 1.00 84.56 95 THR A N 1
ATOM 701 C CA . THR A 1 95 ? 16.253 3.353 0.031 1.00 84.56 95 THR A CA 1
ATOM 702 C C . THR A 1 95 ? 16.548 2.130 -0.834 1.00 84.56 95 THR A C 1
ATOM 704 O O . THR A 1 95 ? 17.599 1.511 -0.680 1.00 84.56 95 THR A O 1
ATOM 707 N N . GLY A 1 96 ? 15.630 1.767 -1.733 1.00 84.88 96 GLY A N 1
ATOM 708 C CA . GLY A 1 96 ? 15.665 0.513 -2.482 1.00 84.88 96 GLY A CA 1
ATOM 709 C C . GLY A 1 96 ? 15.253 -0.722 -1.667 1.00 84.88 96 GLY A C 1
ATOM 710 O O . GLY A 1 96 ? 15.289 -1.826 -2.211 1.00 84.88 96 GLY A O 1
ATOM 711 N N . TYR A 1 97 ? 14.871 -0.572 -0.392 1.00 84.50 97 TYR A N 1
ATOM 712 C CA . TYR A 1 97 ? 14.413 -1.679 0.452 1.00 84.50 97 TYR A CA 1
ATOM 713 C C . TYR A 1 97 ? 12.894 -1.846 0.402 1.00 84.50 97 TYR A C 1
ATOM 715 O O . TYR A 1 97 ? 12.145 -0.877 0.356 1.00 84.50 97 TYR A O 1
ATOM 723 N N . VAL A 1 98 ? 12.433 -3.098 0.444 1.00 88.06 98 VAL A N 1
ATOM 724 C CA . VAL A 1 98 ? 11.002 -3.417 0.517 1.00 88.06 98 VAL A CA 1
ATOM 725 C C . VAL A 1 98 ? 10.504 -3.193 1.942 1.00 88.06 98 VAL A C 1
ATOM 727 O O . VAL A 1 98 ? 11.097 -3.705 2.892 1.00 88.06 98 VAL A O 1
ATOM 730 N N . VAL A 1 99 ? 9.390 -2.476 2.084 1.00 88.62 99 VAL A N 1
ATOM 731 C CA . VAL A 1 99 ? 8.715 -2.281 3.374 1.00 88.62 99 VAL A CA 1
ATOM 732 C C . VAL A 1 99 ? 7.646 -3.363 3.544 1.00 88.62 99 VAL A C 1
ATOM 734 O O . VAL A 1 99 ? 6.613 -3.324 2.879 1.00 88.62 99 VAL A O 1
ATOM 737 N N . ASP A 1 100 ? 7.885 -4.347 4.413 1.00 90.69 100 ASP A N 1
ATOM 738 C CA . ASP A 1 100 ? 6.999 -5.507 4.601 1.00 90.69 100 ASP A CA 1
ATOM 739 C C . ASP A 1 100 ? 6.621 -5.704 6.082 1.00 90.69 100 ASP A C 1
ATOM 741 O O . ASP A 1 100 ? 7.415 -6.194 6.885 1.00 90.69 100 ASP A O 1
ATOM 745 N N . ASP A 1 101 ? 5.382 -5.348 6.437 1.00 86.75 101 ASP A N 1
ATOM 746 C CA . ASP A 1 101 ? 4.798 -5.576 7.771 1.00 86.75 101 ASP A CA 1
ATOM 747 C C . ASP A 1 101 ? 4.189 -6.984 7.920 1.00 86.75 101 ASP A C 1
ATOM 749 O O . ASP A 1 101 ? 3.767 -7.379 9.010 1.00 86.75 101 ASP A O 1
ATOM 753 N N . VAL A 1 102 ? 4.052 -7.732 6.825 1.00 81.56 102 VAL A N 1
ATOM 754 C CA . VAL A 1 102 ? 3.342 -9.016 6.787 1.00 81.56 102 VAL A CA 1
ATOM 755 C C . VAL A 1 102 ? 4.316 -10.176 6.975 1.00 81.56 102 VAL A C 1
ATOM 757 O O . VAL A 1 102 ? 4.010 -11.100 7.730 1.00 81.56 102 VAL A O 1
ATOM 760 N N . ASN A 1 103 ? 5.498 -10.109 6.356 1.00 74.56 103 ASN A N 1
ATOM 761 C CA . ASN A 1 103 ? 6.546 -11.128 6.454 1.00 74.56 103 ASN A CA 1
ATOM 762 C C . ASN A 1 103 ? 7.695 -10.731 7.384 1.00 74.56 103 ASN A C 1
ATOM 764 O O . ASN A 1 103 ? 8.841 -11.115 7.142 1.00 74.56 103 ASN A O 1
ATOM 768 N N . VAL A 1 104 ? 7.420 -9.999 8.464 1.00 68.75 104 VAL A N 1
ATOM 769 C CA . VAL A 1 104 ? 8.414 -9.784 9.521 1.00 68.75 104 VAL A CA 1
ATOM 770 C C . VAL A 1 104 ? 8.851 -11.138 10.082 1.00 68.75 104 VAL A C 1
ATOM 772 O O . VAL A 1 104 ? 8.196 -11.724 10.947 1.00 68.75 104 VAL A O 1
ATOM 775 N N . THR A 1 105 ? 9.976 -11.658 9.581 1.00 47.56 105 THR A N 1
ATOM 776 C CA . THR A 1 105 ? 10.680 -12.765 10.215 1.00 47.56 105 THR A CA 1
ATOM 777 C C . THR A 1 105 ? 10.948 -12.323 11.634 1.00 47.56 105 THR A C 1
ATOM 779 O O . THR A 1 105 ? 11.598 -11.302 11.864 1.00 47.56 105 THR A O 1
ATOM 782 N N . THR A 1 106 ? 10.420 -13.077 12.591 1.00 41.09 106 THR A N 1
ATOM 783 C CA . THR A 1 106 ? 10.784 -12.939 13.990 1.00 41.09 106 THR A CA 1
ATOM 784 C C . THR A 1 106 ? 12.275 -13.247 14.068 1.00 41.09 106 THR A C 1
ATOM 786 O O . THR A 1 106 ? 12.673 -14.400 14.205 1.00 41.09 106 THR A O 1
ATOM 789 N N . THR A 1 107 ? 13.126 -12.233 13.911 1.00 42.25 107 THR A N 1
ATOM 790 C CA . THR A 1 107 ? 14.536 -12.323 14.272 1.00 42.25 107 THR A CA 1
ATOM 791 C C . THR A 1 107 ? 14.558 -12.378 15.790 1.00 42.25 107 THR A C 1
ATOM 793 O O . THR A 1 107 ? 14.800 -11.389 16.476 1.00 42.25 107 THR A O 1
ATOM 796 N N . SER A 1 108 ? 14.216 -13.549 16.328 1.00 41.25 108 SER A N 1
ATOM 797 C CA . SER A 1 108 ? 14.576 -13.949 17.672 1.00 41.25 108 SER A CA 1
ATOM 798 C C . SER A 1 108 ? 16.074 -13.721 17.766 1.00 41.25 108 SER A C 1
ATOM 800 O O . SER A 1 108 ? 16.844 -14.346 17.034 1.00 41.25 108 SER A O 1
ATOM 802 N N . GLN A 1 109 ? 16.472 -12.765 18.600 1.00 42.47 109 GLN A N 1
ATOM 803 C CA . GLN A 1 109 ? 17.860 -12.512 18.942 1.00 42.47 109 GLN A CA 1
ATOM 804 C C . GLN A 1 109 ? 18.521 -13.846 19.307 1.00 42.47 109 GLN A C 1
ATOM 806 O O . GLN A 1 109 ? 18.321 -14.374 20.396 1.00 42.47 109 GLN A O 1
ATOM 811 N N . SER A 1 110 ? 19.296 -14.410 18.381 1.00 43.19 110 SER A N 1
ATOM 812 C CA . SER A 1 110 ? 20.265 -15.446 18.709 1.00 43.19 110 SER A CA 1
ATOM 813 C C . SER A 1 110 ? 21.452 -14.713 19.310 1.00 43.19 110 SER A C 1
ATOM 815 O O . SER A 1 110 ? 22.369 -14.294 18.607 1.00 43.19 110 SER A O 1
ATOM 817 N N . THR A 1 111 ? 21.386 -14.480 20.618 1.00 43.62 111 THR A N 1
ATOM 818 C CA . THR A 1 111 ? 22.545 -14.152 21.439 1.00 43.62 111 THR A CA 1
ATOM 819 C C . THR A 1 111 ? 23.562 -15.277 21.277 1.00 43.62 111 THR A C 1
ATOM 821 O O . THR A 1 111 ? 23.474 -16.331 21.903 1.00 43.62 111 THR A O 1
ATOM 824 N N . VAL A 1 112 ? 24.543 -15.067 20.401 1.00 50.47 112 VAL A N 1
ATOM 825 C CA . VAL A 1 112 ? 25.773 -15.855 20.401 1.00 50.47 112 VAL A CA 1
ATOM 826 C C . VAL A 1 112 ? 26.560 -15.411 21.631 1.00 50.47 112 VAL A C 1
ATOM 828 O O . VAL A 1 112 ? 27.354 -14.478 21.573 1.00 50.47 112 VAL A O 1
ATOM 831 N N . SER A 1 113 ? 26.294 -16.051 22.769 1.00 46.00 113 SER A N 1
ATOM 832 C CA . SER A 1 113 ? 27.265 -16.109 23.858 1.00 46.00 113 SER A CA 1
ATOM 833 C C . SER A 1 113 ? 28.346 -17.101 23.455 1.00 46.00 113 SER A C 1
ATOM 835 O O . SER A 1 113 ? 28.073 -18.291 23.282 1.00 46.00 113 SER A O 1
ATOM 837 N N . LYS A 1 114 ? 29.572 -16.607 23.325 1.00 45.72 114 LYS A N 1
ATOM 838 C CA . LYS A 1 114 ? 30.774 -17.416 23.456 1.00 45.72 114 LYS A CA 1
ATOM 839 C C . LYS A 1 114 ? 31.773 -16.671 24.323 1.00 45.72 114 LYS A C 1
ATOM 841 O O . LYS A 1 114 ? 31.827 -15.429 24.188 1.00 45.72 114 LYS A O 1
#

pLDDT: mean 73.92, std 20.69, range [40.38, 96.25]